Protein AF-A0A8H8P605-F1 (afdb_monomer_lite)

Radius of gyration: 15.21 Å; chains: 1; bounding box: 44×27×27 Å

InterPro domains:
  IPR036397 Ribonuclease H superfamily [G3DSA:3.30.420.10] (1-94)
  IPR038717 Tc1-like transposase, DDE domain [PF13358] (47-88)

Organism: NCBI:txid456999

pLDDT: mean 78.74, std 16.55, range [38.56, 94.62]

Sequence (97 aa):
MFWGCMGWLGTGHGTKIEALLTKEVYVEILEDKFLQSLEHLGMEQDKQKIVVKWLEDHGIECLEWPANSPNQNPIENLWVELKRHLGKYEELPNGML

Secondary structure (DSSP, 8-state):
-EE--EETTEE---EE--S---HHHHHHHIIIIIHHHHHHTT--S-SSSSS-STTTTT--------TT-GGG-THHHHHHHHHHHHTTSSS--TTT-

Foldseek 3Di:
DKDWDADPQGTFFIDDDPDPDDPVVVVVCCVPGVVRRCVVSVVVPDPAQPVHCVCHCVVVDDPPDDPPPPVVPPCVVVLVVVQVVQVVDPDHDPPSD

Structure (mmCIF, N/CA/C/O backbone):
data_AF-A0A8H8P605-F1
#
_entry.id   AF-A0A8H8P605-F1
#
loop_
_atom_site.group_PDB
_atom_site.id
_atom_site.type_symbol
_atom_site.label_atom_id
_atom_site.label_alt_id
_atom_site.label_comp_id
_atom_site.label_asym_id
_atom_site.label_entity_id
_atom_site.label_seq_id
_atom_site.pdbx_PDB_ins_code
_atom_site.Cartn_x
_atom_site.Cartn_y
_atom_site.Cartn_z
_atom_site.occupancy
_atom_site.B_iso_or_equiv
_atom_site.auth_seq_id
_atom_site.auth_comp_id
_atom_site.auth_asym_id
_atom_site.auth_atom_id
_atom_site.pdbx_PDB_model_num
ATOM 1 N N . MET A 1 1 ? 11.524 -2.062 4.419 1.00 85.94 1 MET A N 1
ATOM 2 C CA . MET A 1 1 ? 10.207 -2.760 4.123 1.00 85.94 1 MET A CA 1
ATOM 3 C C . MET A 1 1 ? 9.405 -1.968 3.081 1.00 85.94 1 MET A C 1
ATOM 5 O O . MET A 1 1 ? 9.547 -0.750 2.958 1.00 85.94 1 MET A O 1
ATOM 9 N N . PHE A 1 2 ? 8.772 -2.772 2.272 1.00 90.62 2 PHE A N 1
ATOM 10 C CA . PHE A 1 2 ? 8.055 -2.090 1.172 1.00 90.62 2 PHE A CA 1
ATOM 11 C C . PHE A 1 2 ? 6.588 -2.535 1.169 1.00 90.62 2 PHE A C 1
ATOM 13 O O . PHE A 1 2 ? 6.273 -3.696 1.437 1.00 90.62 2 PHE A O 1
ATOM 20 N N . TRP A 1 3 ? 5.742 -1.546 1.022 1.00 93.38 3 TRP A N 1
ATOM 21 C CA . TRP A 1 3 ? 4.306 -1.869 0.868 1.00 93.38 3 TRP A CA 1
ATOM 22 C C . TRP A 1 3 ? 3.846 -1.615 -0.573 1.00 93.38 3 TRP A C 1
ATOM 24 O O . TRP A 1 3 ? 4.279 -0.663 -1.226 1.00 93.38 3 TRP A O 1
ATOM 34 N N . GLY A 1 4 ? 2.971 -2.607 -1.024 1.00 94.25 4 GLY A N 1
ATOM 35 C CA . GLY A 1 4 ? 2.378 -2.394 -2.372 1.00 94.25 4 GLY A CA 1
ATOM 36 C C . GLY A 1 4 ? 1.031 -3.105 -2.481 1.00 94.25 4 GLY A C 1
ATOM 37 O O . GLY A 1 4 ? 0.623 -3.849 -1.587 1.00 94.25 4 GLY A O 1
ATOM 38 N N . CYS A 1 5 ? 0.319 -2.773 -3.644 1.00 92.50 5 CYS A N 1
ATOM 39 C CA . CYS A 1 5 ? -0.988 -3.440 -3.867 1.00 92.50 5 CYS A CA 1
ATOM 40 C C . CYS A 1 5 ? -1.199 -3.628 -5.375 1.00 92.50 5 CYS A C 1
ATOM 42 O O . CYS A 1 5 ? -0.495 -3.036 -6.195 1.00 92.50 5 CYS A O 1
ATOM 44 N N . MET A 1 6 ? -2.074 -4.588 -5.598 1.00 92.50 6 MET A N 1
ATOM 45 C CA . MET A 1 6 ? -2.357 -4.827 -7.032 1.00 92.50 6 MET A CA 1
ATOM 46 C C . MET A 1 6 ? -3.836 -5.179 -7.203 1.00 92.50 6 MET A C 1
ATOM 48 O O . MET A 1 6 ? -4.510 -5.568 -6.248 1.00 92.50 6 MET 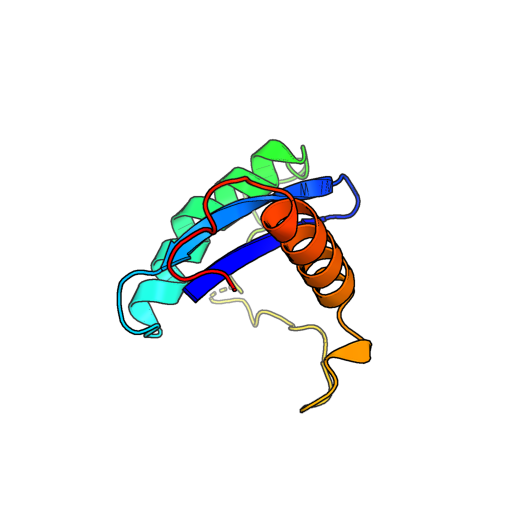A O 1
ATOM 52 N N . GLY A 1 7 ? -4.344 -4.831 -8.411 1.00 87.56 7 GLY A N 1
ATOM 53 C CA . GLY A 1 7 ? -5.705 -5.250 -8.812 1.00 87.56 7 GLY A CA 1
ATOM 54 C C . GLY A 1 7 ? -5.692 -6.000 -10.151 1.00 87.56 7 GLY A C 1
ATOM 55 O O . GLY A 1 7 ? -4.636 -6.259 -10.732 1.00 87.56 7 GLY A O 1
ATOM 56 N N . TRP A 1 8 ? -6.790 -6.393 -10.463 1.00 86.25 8 TRP A N 1
ATOM 57 C CA . TRP A 1 8 ? -6.892 -7.133 -11.744 1.00 86.25 8 TRP A CA 1
ATOM 58 C C . TRP A 1 8 ? -6.386 -6.281 -12.914 1.00 86.25 8 TRP A C 1
ATOM 60 O O . TRP A 1 8 ? -5.845 -6.825 -13.880 1.00 86.25 8 TRP A O 1
ATOM 70 N N . LEU A 1 9 ? -6.510 -5.039 -12.747 1.00 89.94 9 LEU A N 1
ATOM 71 C CA . LEU A 1 9 ? -6.124 -4.164 -13.882 1.00 89.94 9 LEU A CA 1
ATOM 72 C C . LEU A 1 9 ? -4.631 -3.842 -13.834 1.00 89.94 9 LEU A C 1
ATOM 74 O O . LEU A 1 9 ? -4.102 -3.238 -14.770 1.00 89.94 9 LEU A O 1
ATOM 78 N N . GLY A 1 10 ? -3.999 -4.316 -12.836 1.00 91.62 10 GLY A N 1
ATOM 79 C CA . GLY A 1 10 ? -2.528 -4.116 -12.805 1.00 91.62 10 GLY A CA 1
ATOM 80 C C . GLY A 1 10 ? -2.083 -3.713 -11.391 1.00 91.62 10 GLY A C 1
ATOM 81 O O . GLY A 1 10 ? -2.770 -3.978 -10.403 1.00 91.62 10 GLY A O 1
ATOM 82 N N . THR A 1 11 ? -0.794 -3.122 -11.431 1.00 94.62 11 THR A N 1
ATOM 83 C CA . THR A 1 11 ? -0.190 -2.787 -10.121 1.00 94.62 11 THR A CA 1
ATOM 84 C C . THR A 1 11 ? -0.726 -1.431 -9.636 1.00 94.62 11 THR A C 1
ATOM 86 O O . THR A 1 11 ? -1.025 -0.540 -10.434 1.00 94.62 11 THR A O 1
ATOM 89 N N . GLY A 1 12 ? -0.861 -1.417 -8.267 1.00 93.31 12 GLY A N 1
ATOM 90 C CA . GLY A 1 12 ? -1.247 -0.137 -7.642 1.00 93.31 12 GLY A CA 1
ATOM 91 C C . GLY A 1 12 ? -0.001 0.609 -7.141 1.00 93.31 12 GLY A C 1
ATOM 92 O O . GLY A 1 12 ? 1.125 0.322 -7.555 1.00 93.31 12 GLY A O 1
ATOM 93 N N . HIS A 1 13 ? -0.283 1.620 -6.467 1.00 94.44 13 HIS A N 1
ATOM 94 C CA . HIS A 1 13 ? 0.848 2.387 -5.916 1.00 94.44 13 HIS A CA 1
ATOM 95 C C . HIS A 1 13 ? 1.488 1.672 -4.719 1.00 94.44 13 HIS A C 1
ATOM 97 O O . HIS A 1 13 ? 0.861 0.830 -4.071 1.00 94.44 13 HIS A O 1
ATOM 103 N N . GLY A 1 14 ? 2.820 1.936 -4.516 1.00 93.81 14 GLY A N 1
ATOM 104 C CA . GLY A 1 14 ? 3.558 1.332 -3.386 1.00 93.81 14 GLY A CA 1
ATOM 105 C C . GLY A 1 14 ? 4.488 2.355 -2.726 1.00 93.81 14 GLY A C 1
ATOM 106 O O . GLY A 1 14 ? 4.756 3.423 -3.281 1.00 93.81 14 GLY A O 1
ATOM 107 N N . THR A 1 15 ? 4.882 2.015 -1.463 1.00 93.25 15 THR A N 1
ATOM 108 C CA . THR A 1 15 ? 5.818 2.953 -0.805 1.00 93.25 15 THR A CA 1
ATOM 109 C C . THR A 1 15 ? 6.786 2.161 0.082 1.00 93.25 15 THR A C 1
ATOM 111 O O . THR A 1 15 ? 6.453 1.092 0.596 1.00 93.25 15 THR A O 1
ATOM 114 N N . LYS A 1 16 ? 8.054 2.827 0.076 1.00 91.50 16 LYS A N 1
ATOM 115 C CA . LYS A 1 16 ? 9.037 2.246 1.019 1.00 91.50 16 LYS A CA 1
ATOM 116 C C . LYS A 1 16 ? 8.715 2.672 2.461 1.00 91.50 16 LYS A C 1
ATOM 118 O O . LYS A 1 16 ? 8.357 3.822 2.722 1.00 91.50 16 LYS A O 1
ATOM 123 N N . ILE A 1 17 ? 8.888 1.661 3.319 1.00 90.12 17 ILE A N 1
ATOM 124 C CA . ILE A 1 17 ? 8.588 1.976 4.732 1.00 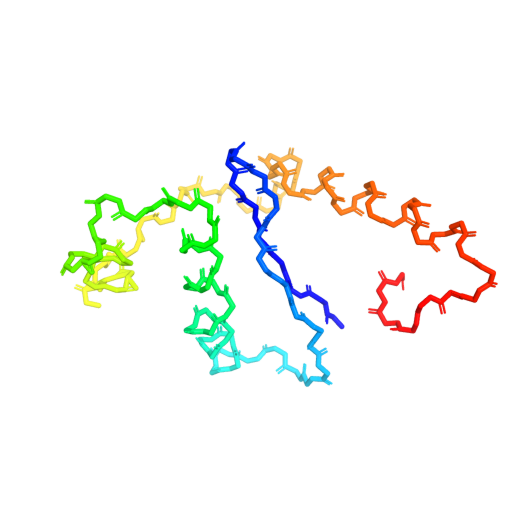90.12 17 ILE A CA 1
ATOM 125 C C . ILE A 1 17 ? 9.922 2.012 5.492 1.00 90.12 17 ILE A C 1
ATOM 127 O O . ILE A 1 17 ? 10.621 1.003 5.612 1.00 90.12 17 ILE A O 1
ATOM 131 N N . GLU A 1 18 ? 10.233 3.247 5.896 1.00 86.88 18 GLU A N 1
ATOM 132 C CA . GLU A 1 18 ? 11.559 3.403 6.550 1.00 86.88 18 GLU A CA 1
ATOM 133 C C . GLU A 1 18 ? 11.427 3.251 8.067 1.00 86.88 18 GLU A C 1
ATOM 135 O O . GLU A 1 18 ? 12.429 3.027 8.749 1.00 86.88 18 GLU A O 1
ATOM 140 N N . ALA A 1 19 ? 10.199 3.315 8.556 1.00 85.12 19 ALA A N 1
ATOM 141 C CA . ALA A 1 19 ? 9.988 3.199 10.018 1.00 85.12 19 ALA A CA 1
ATOM 142 C C . ALA A 1 19 ? 9.335 1.854 10.361 1.00 85.12 19 ALA A C 1
ATOM 144 O O . ALA A 1 19 ? 9.051 1.041 9.478 1.00 85.12 19 ALA A O 1
ATOM 145 N N . LEU A 1 20 ? 9.280 1.586 11.705 1.00 89.12 20 LEU A N 1
ATOM 146 C CA . LEU A 1 20 ? 8.536 0.390 12.154 1.00 89.12 20 LEU A CA 1
ATOM 147 C C . LEU A 1 20 ? 7.056 0.477 11.744 1.00 89.12 20 LEU A C 1
ATOM 149 O O . LEU A 1 20 ? 6.417 1.522 11.882 1.00 89.12 20 LEU A O 1
ATOM 153 N N . LEU A 1 21 ? 6.633 -0.704 11.132 1.00 88.12 21 LEU A N 1
ATOM 154 C CA . LEU A 1 21 ? 5.229 -0.688 10.661 1.00 88.12 21 LEU A CA 1
ATOM 155 C C . LEU A 1 21 ? 4.270 -0.818 11.854 1.00 88.12 21 LEU A C 1
ATOM 157 O O . LEU A 1 21 ? 4.079 -1.904 12.405 1.00 88.12 21 LEU A O 1
ATOM 161 N N . THR A 1 22 ? 3.759 0.347 12.311 1.00 90.00 22 THR A N 1
ATOM 162 C CA . THR A 1 22 ? 2.717 0.363 13.363 1.00 90.00 2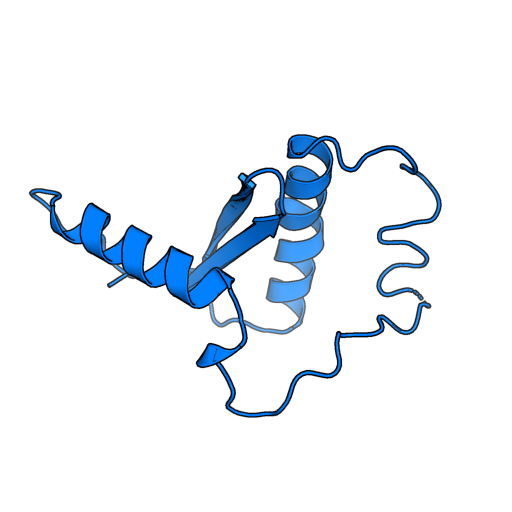2 THR A CA 1
ATOM 163 C C . THR A 1 22 ? 1.333 0.539 12.727 1.00 90.00 22 THR A C 1
ATOM 165 O O . THR A 1 22 ? 1.212 0.770 11.522 1.00 90.00 22 THR A O 1
ATOM 168 N N . LYS A 1 23 ? 0.412 0.252 13.469 1.00 84.00 23 LYS A N 1
ATOM 169 C CA . LYS A 1 23 ? -0.972 0.414 12.968 1.00 84.00 23 LYS A CA 1
ATOM 170 C C . LYS A 1 23 ? -1.207 1.832 12.425 1.00 84.00 23 LYS A C 1
ATOM 172 O O . LYS A 1 23 ? -1.862 1.991 11.392 1.00 84.00 23 LYS A O 1
ATOM 177 N N . GLU A 1 24 ? -0.656 2.789 13.039 1.00 85.56 24 GLU A N 1
ATOM 178 C CA . GLU A 1 24 ? -0.866 4.200 12.618 1.00 85.56 24 GLU A CA 1
ATOM 179 C C . GLU A 1 24 ? -0.196 4.464 11.262 1.00 85.56 24 GLU A C 1
ATOM 181 O O . GLU A 1 24 ? -0.781 5.140 10.413 1.00 85.56 24 GLU A O 1
ATOM 186 N N . VAL A 1 25 ? 0.996 3.844 11.179 1.00 88.81 25 VAL A N 1
ATOM 187 C CA . VAL A 1 25 ? 1.700 4.042 9.891 1.00 88.81 25 VAL A CA 1
ATOM 188 C C . VAL A 1 25 ? 0.963 3.293 8.770 1.00 88.81 25 VAL A C 1
ATOM 190 O O . VAL A 1 25 ? 0.835 3.820 7.663 1.00 88.81 25 VAL A O 1
ATOM 193 N N . TYR A 1 26 ? 0.467 2.194 9.117 1.00 88.06 26 TYR A N 1
ATOM 194 C CA . TYR A 1 26 ? -0.266 1.428 8.087 1.00 88.06 26 TYR A CA 1
ATOM 195 C C . TYR A 1 26 ? -1.523 2.175 7.635 1.00 88.06 26 TYR A C 1
ATOM 197 O O . TYR A 1 26 ? -1.812 2.219 6.437 1.00 88.06 26 TYR A O 1
ATOM 205 N N . VAL A 1 27 ? -2.224 2.753 8.557 1.00 84.31 27 VAL A N 1
ATOM 206 C CA . VAL A 1 27 ? -3.443 3.503 8.179 1.00 84.31 27 VAL A CA 1
ATOM 207 C C . VAL A 1 27 ? -3.051 4.696 7.293 1.00 84.31 27 VAL A C 1
ATOM 209 O O . VAL A 1 27 ? -3.752 4.997 6.325 1.00 84.31 27 VAL A O 1
ATOM 212 N N . GLU A 1 28 ? -1.957 5.237 7.572 1.00 88.38 28 GLU A N 1
ATOM 213 C CA . GLU A 1 28 ? -1.500 6.350 6.712 1.00 88.38 28 GLU A CA 1
ATOM 214 C C . GLU A 1 28 ? -1.206 5.870 5.285 1.00 88.38 28 GLU A C 1
ATOM 216 O O . GLU A 1 28 ? -1.529 6.572 4.325 1.00 88.38 28 GLU A O 1
ATOM 221 N N . ILE A 1 29 ? -0.652 4.738 5.249 1.00 91.00 29 ILE A N 1
ATOM 222 C CA . ILE A 1 29 ? -0.342 4.218 3.901 1.00 91.00 29 ILE A CA 1
ATOM 223 C C . ILE A 1 29 ? -1.649 3.963 3.132 1.00 91.00 29 ILE A C 1
ATOM 225 O O . ILE A 1 29 ? -1.740 4.300 1.949 1.00 91.00 29 ILE A O 1
ATOM 229 N N . LEU A 1 30 ? -2.633 3.441 3.840 1.00 87.06 30 LEU A N 1
ATOM 230 C CA . LEU A 1 30 ? -3.896 3.130 3.144 1.00 87.06 30 LEU A CA 1
ATOM 231 C C . LEU A 1 30 ? -4.588 4.417 2.682 1.00 87.06 30 LEU A C 1
ATOM 233 O O . LEU A 1 30 ? -5.116 4.462 1.569 1.00 87.06 30 LEU A O 1
ATOM 237 N N . GLU A 1 31 ? -4.476 5.438 3.527 1.00 84.00 31 GLU A N 1
ATOM 238 C CA . GLU A 1 31 ? -5.185 6.686 3.181 1.00 84.00 31 GLU A CA 1
ATOM 239 C C . GLU A 1 31 ? -4.455 7.428 2.054 1.00 84.00 31 GLU A C 1
ATOM 241 O O . GLU A 1 31 ? -5.062 8.253 1.368 1.00 84.00 31 GLU A O 1
ATOM 246 N N . ASP A 1 32 ? -3.258 6.966 1.907 1.00 89.81 32 ASP A N 1
ATOM 247 C CA . ASP A 1 32 ? -2.509 7.698 0.862 1.00 89.81 32 ASP A CA 1
ATOM 248 C C . ASP A 1 32 ? -2.324 6.809 -0.375 1.00 89.81 32 ASP A C 1
ATOM 250 O O . ASP A 1 32 ? -2.963 7.049 -1.401 1.00 89.81 32 ASP A O 1
ATOM 254 N N . LYS A 1 33 ? -1.618 5.770 -0.242 1.00 92.50 33 LYS A N 1
ATOM 255 C CA . LYS A 1 33 ? -1.228 5.010 -1.454 1.00 92.50 33 LYS A CA 1
ATOM 256 C C . LYS A 1 33 ? -2.382 4.143 -1.962 1.00 92.50 33 LYS A C 1
ATOM 258 O O . LYS A 1 33 ? -2.586 4.046 -3.174 1.00 92.50 33 LYS A O 1
ATOM 263 N N . PHE A 1 34 ? -3.118 3.578 -1.102 1.00 87.50 34 PHE A N 1
ATOM 264 C CA . PHE A 1 34 ? -4.212 2.682 -1.537 1.00 87.50 34 PHE A CA 1
ATOM 265 C C . PHE A 1 34 ? -5.291 3.472 -2.284 1.00 87.50 34 PHE A C 1
ATOM 267 O O . PHE A 1 34 ? -5.717 3.054 -3.362 1.00 87.50 34 PHE A O 1
ATOM 274 N N . LEU A 1 35 ? -5.637 4.576 -1.724 1.00 83.94 35 LEU A N 1
ATOM 275 C CA . LEU A 1 35 ? -6.717 5.348 -2.385 1.00 83.94 35 LEU A CA 1
ATOM 276 C C . LEU A 1 35 ? -6.252 5.862 -3.748 1.00 83.94 35 LEU A C 1
ATOM 278 O O . LEU A 1 35 ? -7.045 5.893 -4.692 1.00 83.94 35 LEU A O 1
ATOM 282 N N . GLN A 1 36 ? -4.999 6.245 -3.822 1.00 89.00 36 GLN A N 1
ATOM 283 C CA . GLN A 1 36 ? -4.471 6.650 -5.146 1.00 89.00 36 GLN A CA 1
ATOM 284 C C . GLN A 1 36 ? -4.496 5.481 -6.139 1.00 89.00 36 GLN A C 1
ATOM 286 O O . GLN A 1 36 ? -4.736 5.694 -7.329 1.00 89.00 36 GLN A O 1
ATOM 291 N N . SER A 1 37 ? -4.236 4.318 -5.560 1.00 89.62 37 SER A N 1
ATOM 292 C CA . SER A 1 37 ? -4.223 3.133 -6.460 1.00 89.62 37 SER A CA 1
ATOM 293 C C . SER A 1 37 ? -5.622 2.862 -7.017 1.00 89.62 37 SER A C 1
ATOM 295 O O . SER A 1 37 ? -5.754 2.502 -8.189 1.00 89.62 37 SER A O 1
ATOM 297 N N . LEU A 1 38 ? -6.622 3.046 -6.204 1.00 83.62 38 LEU A N 1
ATOM 298 C CA . LEU A 1 38 ? -7.995 2.795 -6.687 1.00 83.62 38 LEU A CA 1
ATOM 299 C C . LEU A 1 38 ? -8.343 3.738 -7.843 1.00 83.62 38 LEU A C 1
ATOM 301 O O . LEU A 1 38 ? -8.960 3.305 -8.819 1.00 83.62 38 LEU A O 1
ATOM 305 N N . GLU A 1 39 ? -7.978 4.897 -7.563 1.00 84.88 39 GLU A N 1
ATOM 306 C CA . GLU A 1 39 ? -8.225 5.852 -8.661 1.00 84.88 39 GLU A CA 1
ATOM 307 C C . GLU A 1 39 ? -7.420 5.484 -9.915 1.00 84.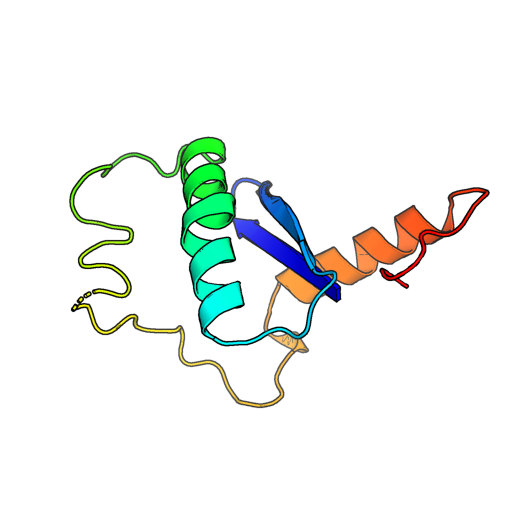88 39 GLU A C 1
ATOM 309 O O . GLU A 1 39 ? -7.960 5.521 -11.022 1.00 84.88 39 GLU A O 1
ATOM 314 N N . HIS A 1 40 ? -6.181 5.144 -9.655 1.00 88.75 40 HIS A N 1
ATOM 315 C CA . HIS A 1 40 ? -5.299 4.806 -10.789 1.00 88.75 40 HIS A CA 1
ATOM 316 C C . HIS A 1 40 ? -5.829 3.609 -11.583 1.00 88.75 40 HIS A C 1
ATOM 318 O O . HIS A 1 40 ? -5.700 3.584 -12.809 1.00 88.75 40 HIS A O 1
ATOM 324 N N . LEU A 1 41 ? -6.505 2.756 -10.969 1.00 86.62 41 LEU A N 1
ATOM 325 C CA . LEU A 1 41 ? -6.927 1.518 -11.658 1.00 86.62 41 LEU A CA 1
ATOM 326 C C . LEU A 1 41 ? -8.375 1.652 -12.124 1.00 86.62 41 LEU A C 1
ATOM 328 O O . LEU A 1 41 ? -8.932 0.707 -12.687 1.00 86.62 41 LEU A O 1
ATOM 332 N N . GLY A 1 42 ? -8.802 2.977 -12.096 1.00 79.88 42 GLY A N 1
ATOM 333 C CA . GLY A 1 42 ? -10.162 3.259 -12.605 1.00 79.88 42 GLY A CA 1
ATOM 334 C C . GLY A 1 42 ? -11.237 2.433 -11.893 1.00 79.88 42 GLY A C 1
ATOM 335 O O . GLY A 1 42 ? -12.201 2.008 -12.535 1.00 79.88 42 GLY A O 1
ATOM 336 N N . MET A 1 43 ? -10.937 2.074 -10.753 1.00 72.56 43 MET A N 1
ATOM 337 C CA . MET A 1 43 ? -11.880 1.272 -9.939 1.00 72.56 43 MET A CA 1
ATOM 338 C C . MET A 1 43 ? -12.777 2.212 -9.130 1.00 72.56 43 MET A C 1
ATOM 340 O O . MET A 1 43 ? -13.162 1.893 -8.004 1.00 72.56 43 MET A O 1
ATOM 344 N N . GLU A 1 44 ? -13.241 3.435 -10.037 1.00 63.84 44 GLU A N 1
ATOM 345 C CA . GLU A 1 44 ? -13.918 4.604 -9.433 1.00 63.84 44 GLU A CA 1
ATOM 346 C C . GLU A 1 44 ? -15.405 4.576 -9.798 1.00 63.84 44 GLU A C 1
ATOM 348 O O . GLU A 1 44 ? -16.129 5.535 -9.522 1.00 63.84 44 GLU A O 1
ATOM 353 N N . GLN A 1 45 ? -16.176 3.486 -10.073 1.00 52.19 45 GLN A N 1
ATOM 354 C CA . GLN A 1 45 ? -17.630 3.683 -10.301 1.00 52.19 45 GLN A CA 1
ATOM 355 C C . GLN A 1 45 ? -18.379 3.662 -8.964 1.00 52.19 45 GLN A C 1
ATOM 357 O O . GLN A 1 45 ? -19.535 4.084 -8.902 1.00 52.19 45 GLN A O 1
ATOM 362 N N . ASP A 1 46 ? -17.762 4.408 -7.835 1.00 48.25 46 ASP A N 1
ATOM 363 C CA . ASP A 1 46 ? -18.427 4.783 -6.568 1.00 48.25 46 ASP A CA 1
ATOM 364 C C . ASP A 1 46 ? -17.517 5.718 -5.767 1.00 48.25 46 ASP A C 1
ATOM 366 O O . ASP A 1 46 ? -16.557 5.286 -5.125 1.00 48.25 46 ASP A O 1
ATOM 370 N N . LYS A 1 47 ? -16.934 6.649 -6.217 1.00 51.41 47 LYS A N 1
ATOM 371 C CA . LYS A 1 47 ? -16.229 7.521 -5.239 1.00 51.41 47 LYS A CA 1
ATOM 372 C C . LYS A 1 47 ? -17.154 7.867 -4.068 1.00 51.41 47 LYS A C 1
ATOM 374 O O . LYS A 1 47 ? -16.676 8.045 -2.945 1.00 51.41 47 LYS A O 1
ATOM 379 N N . GLN A 1 48 ? -18.021 7.323 -3.316 1.00 45.41 48 GLN A N 1
ATOM 380 C CA . GLN A 1 48 ? -18.697 8.135 -2.267 1.00 45.41 48 GLN A CA 1
ATOM 381 C C . GLN A 1 48 ? -19.647 7.241 -1.470 1.00 45.41 48 GLN A C 1
ATOM 383 O O . GLN A 1 48 ? -19.901 7.514 -0.294 1.00 45.41 48 GLN A O 1
ATOM 388 N N . LYS A 1 49 ? -19.456 5.810 -1.344 1.00 38.56 49 LYS A N 1
ATOM 389 C CA . LYS A 1 49 ? -19.853 4.689 -0.474 1.00 38.56 49 LYS A CA 1
ATOM 390 C C . LYS A 1 49 ? -18.611 3.851 -0.137 1.00 38.56 49 LYS A C 1
ATOM 392 O O . LYS A 1 49 ? -18.505 3.334 0.977 1.00 38.56 49 LYS A O 1
ATOM 397 N N . ILE A 1 50 ? -17.189 3.799 -0.166 1.00 45.09 50 ILE A N 1
ATOM 398 C CA . ILE A 1 50 ? -16.915 2.486 -0.874 1.00 45.09 50 ILE A CA 1
ATOM 399 C C . ILE A 1 50 ? -15.466 2.074 -0.475 1.00 45.09 50 ILE A C 1
ATOM 401 O O . ILE A 1 50 ? -15.110 0.905 -0.640 1.00 45.09 50 ILE A O 1
ATOM 405 N N . VAL A 1 51 ? -14.305 2.941 -0.337 1.00 47.97 51 VAL A N 1
ATOM 406 C CA . VAL A 1 51 ? -13.520 2.243 0.718 1.00 47.97 51 VAL A CA 1
ATOM 407 C C . VAL A 1 51 ? -14.460 1.740 1.822 1.00 47.97 51 VAL A C 1
ATOM 409 O O . VAL A 1 51 ? -14.114 0.801 2.542 1.00 47.97 51 VAL A O 1
ATOM 412 N N . VAL A 1 52 ? -15.554 1.592 1.660 1.00 46.66 52 VAL A N 1
ATOM 413 C CA . VAL A 1 52 ? -16.840 2.302 1.688 1.00 46.66 52 VAL A CA 1
ATOM 414 C C . VAL A 1 52 ? -17.619 1.862 2.934 1.00 46.66 52 VAL A C 1
ATOM 416 O O . VAL A 1 52 ? -18.797 1.505 2.856 1.00 46.66 52 VAL A O 1
ATOM 419 N N . LYS A 1 53 ? -17.605 2.667 4.005 1.00 48.78 53 LYS A N 1
ATOM 420 C CA . LYS A 1 53 ? -17.863 3.046 5.403 1.00 48.78 53 LYS A CA 1
ATOM 421 C C . LYS A 1 53 ? -16.651 2.767 6.289 1.00 48.78 53 LYS A C 1
ATOM 423 O O . LYS A 1 53 ? -16.382 1.627 6.674 1.00 48.78 53 LYS A O 1
ATOM 428 N N . TRP A 1 54 ? -15.649 2.600 5.721 1.00 51.50 54 TRP A N 1
ATOM 429 C CA . TRP A 1 54 ? -14.213 2.790 5.482 1.00 51.50 54 TRP A CA 1
ATOM 430 C C . TRP A 1 54 ? -13.390 1.724 6.213 1.00 51.50 54 TRP A C 1
ATOM 432 O O . TRP A 1 54 ? -12.293 1.383 5.763 1.00 51.50 54 TRP A O 1
ATOM 442 N N . LEU A 1 55 ? -13.600 0.439 5.589 1.00 56.06 55 LEU A N 1
ATOM 443 C CA . LEU A 1 55 ? -13.395 -0.880 6.205 1.00 56.06 55 LEU A CA 1
ATOM 444 C C . LEU A 1 55 ? -14.588 -1.279 7.076 1.00 56.06 55 LEU A C 1
ATOM 446 O O . LEU A 1 55 ? -15.043 -2.423 7.006 1.00 56.06 55 LEU A O 1
ATOM 450 N N . GLU A 1 56 ? -14.940 -0.341 7.135 1.00 55.34 56 GLU A N 1
ATOM 451 C CA . GLU A 1 56 ? -16.004 0.660 7.169 1.00 55.34 56 GLU A CA 1
ATOM 452 C C . GLU A 1 56 ? -16.294 1.077 8.598 1.00 55.34 56 GLU A C 1
ATOM 454 O O . GLU A 1 56 ? -16.751 0.280 9.420 1.00 55.34 56 GLU A O 1
ATOM 459 N N . ASP A 1 57 ? -15.912 1.843 10.585 1.00 49.81 57 ASP A N 1
ATOM 460 C CA . ASP A 1 57 ? -17.391 1.924 10.762 1.00 49.81 57 ASP A CA 1
ATOM 461 C C . ASP A 1 57 ? -18.093 0.746 10.075 1.00 49.81 57 ASP A C 1
ATOM 463 O O . ASP A 1 57 ? -19.225 0.413 10.432 1.00 49.81 57 ASP A O 1
ATOM 467 N 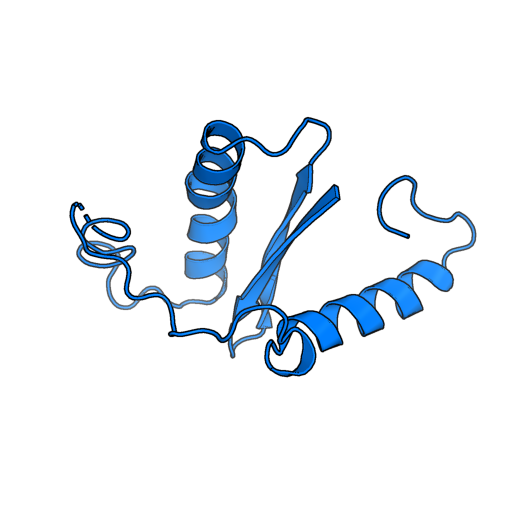N . HIS A 1 58 ? -17.278 -0.372 9.343 1.00 39.00 58 HIS A N 1
ATOM 468 C CA . HIS A 1 58 ? -17.638 -1.000 8.050 1.00 39.00 58 HIS A CA 1
ATOM 469 C C . HIS A 1 58 ? -16.898 -2.324 7.886 1.00 39.00 58 HIS A C 1
ATOM 471 O O . HIS A 1 58 ? -16.731 -2.816 6.768 1.00 39.00 58 HIS A O 1
ATOM 477 N N . GLY A 1 59 ? -16.821 -2.912 9.118 1.00 43.16 59 GLY A N 1
ATOM 478 C CA . GLY A 1 59 ? -16.610 -4.376 9.124 1.00 43.16 59 GLY A CA 1
ATOM 479 C C . GLY A 1 59 ? -15.805 -4.851 7.908 1.00 43.16 59 GLY A C 1
ATOM 480 O O . GLY A 1 59 ? -16.338 -5.573 7.062 1.00 43.16 59 GLY A O 1
ATOM 481 N N . ILE A 1 60 ? -14.857 -4.324 7.711 1.00 41.66 60 ILE A N 1
ATOM 482 C CA . ILE A 1 60 ? -14.034 -4.615 6.512 1.00 41.66 60 ILE A CA 1
ATOM 483 C C . ILE A 1 60 ? -14.021 -6.126 6.276 1.00 41.66 60 ILE A C 1
ATOM 485 O O . ILE A 1 60 ? -13.767 -6.917 7.187 1.00 41.66 60 ILE A O 1
ATOM 489 N N . GLU A 1 61 ? -14.591 -6.864 5.541 1.00 51.28 61 GLU A N 1
ATOM 490 C CA . GLU A 1 61 ? -14.526 -8.329 5.342 1.00 51.28 61 GLU A CA 1
ATOM 491 C C . GLU A 1 61 ? -13.254 -8.697 4.565 1.00 51.28 61 GLU A C 1
ATOM 493 O O . GLU A 1 61 ? -13.069 -8.299 3.413 1.00 51.28 61 GLU A O 1
ATOM 498 N N . CYS A 1 62 ? -12.429 -8.780 5.334 1.00 60.41 62 CYS A N 1
ATOM 499 C CA . CYS A 1 62 ? -11.200 -9.409 4.810 1.00 60.41 62 CYS A CA 1
ATOM 500 C C . CYS A 1 62 ? -11.513 -10.789 4.211 1.00 60.41 62 CYS A C 1
ATOM 502 O O . CYS A 1 62 ? -12.468 -11.456 4.613 1.00 60.41 62 CYS A O 1
ATOM 504 N N . LEU A 1 63 ? -11.105 -10.733 3.052 1.00 68.56 63 LEU A N 1
ATOM 505 C CA . LEU A 1 63 ? -11.184 -12.152 2.631 1.00 68.56 63 LEU A CA 1
ATOM 506 C C . LEU A 1 63 ? -10.631 -13.082 3.721 1.00 68.56 63 LEU A C 1
ATOM 508 O O . LEU A 1 63 ? -9.636 -12.773 4.380 1.00 68.56 63 LEU A O 1
ATOM 512 N N . GLU A 1 64 ? -11.615 -13.947 4.216 1.00 70.44 64 GLU A N 1
ATOM 513 C CA . GLU A 1 64 ? -11.013 -14.944 5.134 1.00 70.44 64 GLU A CA 1
ATOM 514 C C . GLU A 1 64 ? -9.781 -15.604 4.494 1.00 70.44 64 GLU A C 1
ATOM 516 O O . GLU A 1 64 ? -9.838 -16.119 3.375 1.00 70.44 64 GLU A O 1
ATOM 521 N N . TRP A 1 65 ? -8.814 -15.131 5.117 1.00 76.88 65 TRP A N 1
ATOM 522 C CA . TRP A 1 65 ? -7.564 -15.710 4.577 1.00 76.88 65 TRP A CA 1
ATOM 523 C C . TRP A 1 65 ? -6.950 -16.645 5.630 1.00 76.88 65 TRP A C 1
ATOM 525 O O . TRP A 1 65 ? -6.793 -16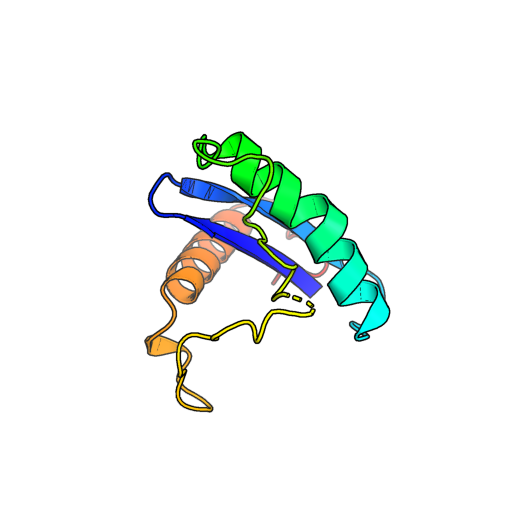.281 6.797 1.00 76.88 65 TRP A O 1
ATOM 535 N N . PRO A 1 66 ? -6.605 -17.834 5.269 1.00 80.00 66 PRO A N 1
ATOM 536 C CA . PRO A 1 66 ? -5.961 -18.730 6.243 1.00 80.00 66 PRO A CA 1
ATOM 537 C C . PRO A 1 66 ? -4.567 -18.223 6.648 1.00 80.00 66 PRO A C 1
ATOM 539 O O . PRO A 1 66 ? -3.822 -17.685 5.824 1.00 80.00 66 PRO A O 1
ATOM 542 N N . ALA A 1 67 ? -4.476 -18.325 8.045 1.00 78.88 67 ALA A N 1
ATOM 543 C CA . ALA A 1 67 ? -3.138 -17.902 8.531 1.00 78.88 67 ALA A CA 1
ATOM 544 C C . ALA A 1 67 ? -2.028 -18.752 7.894 1.00 78.88 67 ALA A C 1
ATOM 546 O O . ALA A 1 67 ? -2.241 -19.909 7.522 1.00 78.88 67 ALA A O 1
ATOM 547 N N . ASN A 1 68 ? -0.900 -18.109 7.548 1.00 79.19 68 ASN A N 1
ATOM 548 C CA . ASN A 1 68 ? 0.345 -18.731 7.039 1.00 79.19 68 ASN A CA 1
ATOM 549 C C . ASN A 1 68 ? 0.143 -19.330 5.644 1.00 79.19 68 ASN A C 1
ATOM 551 O O . ASN A 1 68 ? 0.676 -20.397 5.337 1.00 79.19 68 ASN A O 1
ATOM 555 N N . SER A 1 69 ? -0.706 -18.664 4.836 1.00 83.88 69 SER A N 1
ATOM 556 C CA . SER A 1 69 ? -0.893 -19.223 3.470 1.00 83.88 69 SER A CA 1
ATOM 557 C C . SER A 1 69 ? -0.492 -18.170 2.433 1.00 83.88 69 SER A C 1
ATOM 559 O O . SER A 1 69 ? -1.328 -17.681 1.671 1.00 83.88 69 SER A O 1
ATOM 561 N N . PRO A 1 70 ? 0.750 -17.951 2.461 1.00 75.81 70 PRO A N 1
ATOM 562 C CA . PRO A 1 70 ? 1.227 -16.942 1.499 1.00 75.81 70 PRO A CA 1
ATOM 563 C C . PRO A 1 70 ? 1.064 -17.418 0.048 1.00 75.81 70 PRO A C 1
ATOM 565 O O . PRO A 1 70 ? 0.970 -16.586 -0.858 1.00 75.81 70 PRO A O 1
ATOM 568 N N . ASN A 1 71 ? 1.015 -18.749 -0.166 1.00 82.69 71 ASN A N 1
ATOM 569 C CA . ASN A 1 71 ? 0.893 -19.276 -1.542 1.00 82.69 71 ASN A CA 1
ATOM 570 C C . ASN A 1 71 ? -0.457 -18.916 -2.174 1.00 82.69 71 ASN A C 1
ATOM 572 O O . ASN A 1 71 ? -0.589 -18.957 -3.399 1.00 82.69 71 ASN A O 1
ATOM 576 N N . GLN A 1 72 ? -1.338 -18.466 -1.331 1.00 78.56 72 GLN A N 1
ATOM 577 C CA . GLN A 1 72 ? -2.700 -18.207 -1.852 1.00 78.56 72 GLN A CA 1
ATOM 578 C C . GLN A 1 72 ? -2.894 -16.715 -2.132 1.00 78.56 72 GLN A C 1
ATOM 580 O O . GLN A 1 72 ? -3.886 -16.330 -2.755 1.00 78.56 72 GLN A O 1
ATOM 585 N N . ASN A 1 73 ? -1.891 -15.956 -1.909 1.00 85.94 73 ASN A N 1
ATOM 586 C CA . ASN A 1 73 ? -1.957 -14.504 -2.190 1.00 85.94 73 ASN A CA 1
ATOM 587 C C . ASN A 1 73 ? -1.204 -14.206 -3.495 1.00 85.94 73 ASN A C 1
ATOM 589 O O . ASN A 1 73 ? 0.020 -14.324 -3.565 1.00 85.94 73 ASN A O 1
ATOM 593 N N . PRO A 1 74 ? -1.981 -13.791 -4.477 1.00 88.31 74 PRO A N 1
ATOM 594 C CA . PRO A 1 74 ? -1.371 -13.577 -5.799 1.00 88.31 74 PRO A CA 1
ATOM 595 C C . PRO A 1 74 ? -0.271 -12.506 -5.754 1.00 88.31 74 PRO A C 1
ATOM 597 O O . PRO A 1 74 ? 0.614 -12.505 -6.614 1.00 88.31 74 PRO A O 1
ATOM 600 N N . ILE A 1 75 ? -0.233 -11.679 -4.851 1.00 92.19 75 ILE A N 1
ATOM 601 C CA . ILE A 1 75 ? 0.777 -10.604 -4.827 1.00 92.19 75 ILE A CA 1
ATOM 602 C C . ILE A 1 75 ? 2.169 -11.187 -4.550 1.00 92.19 75 ILE A C 1
ATOM 604 O O . ILE A 1 75 ? 3.176 -10.580 -4.921 1.00 92.19 75 ILE A O 1
ATOM 608 N N . GLU A 1 76 ? 2.198 -12.449 -3.972 1.00 91.75 76 GLU A N 1
ATOM 609 C CA . GLU A 1 76 ? 3.531 -13.051 -3.731 1.00 91.75 76 GLU A CA 1
ATOM 610 C C . GLU A 1 76 ? 4.259 -13.339 -5.048 1.00 91.75 76 GLU A C 1
ATOM 612 O O . GLU A 1 76 ? 5.482 -13.196 -5.114 1.00 91.75 76 GLU A O 1
ATOM 617 N N . ASN A 1 77 ? 3.484 -13.714 -6.006 1.00 92.62 77 ASN A N 1
ATOM 618 C CA . ASN A 1 77 ? 4.150 -13.903 -7.318 1.00 92.62 77 ASN A CA 1
ATOM 619 C C . ASN A 1 77 ? 4.712 -12.587 -7.864 1.00 92.62 77 ASN A C 1
ATOM 621 O O . ASN A 1 77 ? 5.790 -12.586 -8.461 1.00 92.62 77 ASN A O 1
ATOM 625 N N . LEU A 1 78 ? 3.972 -11.575 -7.593 1.00 93.31 78 LEU A N 1
ATOM 626 C CA . LEU A 1 78 ? 4.473 -10.267 -8.063 1.00 93.31 78 LEU A CA 1
ATOM 627 C C . LEU A 1 78 ? 5.768 -9.876 -7.336 1.00 93.31 78 LEU A C 1
ATOM 629 O O . LEU A 1 78 ? 6.701 -9.382 -7.974 1.00 93.31 78 LEU A O 1
ATOM 633 N N . TRP A 1 79 ? 5.806 -10.135 -6.095 1.00 92.44 79 TRP A N 1
ATOM 634 C CA . TRP A 1 79 ? 7.046 -9.802 -5.373 1.00 92.44 79 TRP A CA 1
ATOM 635 C C . TRP A 1 79 ? 8.229 -10.621 -5.903 1.00 92.44 79 TRP A C 1
ATOM 637 O O . TRP A 1 79 ? 9.338 -10.094 -6.019 1.00 92.44 79 TRP A O 1
ATOM 647 N N . VAL A 1 80 ? 7.994 -11.853 -6.248 1.00 92.69 80 VAL A N 1
ATOM 648 C CA . VAL A 1 80 ? 9.096 -12.672 -6.801 1.00 92.69 80 VAL A CA 1
ATOM 649 C C . VAL A 1 80 ? 9.600 -12.053 -8.112 1.00 92.69 80 VAL A C 1
ATOM 651 O O . VAL A 1 80 ? 10.812 -11.951 -8.314 1.00 92.69 80 VAL A O 1
ATOM 654 N N . GLU A 1 81 ? 8.613 -11.708 -8.884 1.00 94.06 81 GLU A N 1
ATOM 655 C CA . GLU A 1 81 ? 9.054 -11.120 -10.163 1.00 94.06 81 GLU A CA 1
ATOM 656 C C . GLU A 1 81 ? 9.789 -9.789 -9.938 1.00 94.06 81 GLU A C 1
ATOM 658 O O . GLU A 1 81 ? 10.787 -9.519 -10.610 1.00 94.06 81 GLU A O 1
ATOM 663 N N . LEU A 1 82 ? 9.296 -9.057 -9.017 1.00 91.81 82 LEU A N 1
ATOM 664 C CA . LEU A 1 82 ? 9.954 -7.764 -8.747 1.00 91.81 82 LEU A CA 1
ATOM 665 C C . LEU A 1 82 ? 11.394 -7.991 -8.264 1.00 91.81 82 LEU A C 1
ATOM 667 O O . LEU A 1 82 ? 12.313 -7.326 -8.747 1.00 91.81 82 LEU A O 1
ATOM 671 N N . LYS A 1 83 ? 11.600 -8.922 -7.420 1.00 90.69 83 LYS A N 1
ATOM 672 C CA . LYS A 1 83 ? 12.969 -9.198 -6.939 1.00 90.69 83 LYS A CA 1
ATOM 673 C C . LYS A 1 83 ? 13.871 -9.700 -8.073 1.00 90.69 83 LYS A C 1
ATOM 675 O O . LYS A 1 83 ? 15.058 -9.366 -8.104 1.00 90.69 83 LYS A O 1
ATOM 680 N N . ARG A 1 84 ? 13.314 -10.482 -8.896 1.00 92.19 84 ARG A N 1
ATOM 681 C CA . ARG A 1 84 ? 14.125 -10.941 -10.041 1.00 92.19 84 ARG A CA 1
ATOM 682 C C . ARG A 1 84 ? 14.614 -9.765 -10.893 1.00 92.19 84 ARG A C 1
ATOM 684 O O . ARG A 1 84 ? 15.789 -9.727 -11.266 1.00 92.19 84 ARG A O 1
ATOM 691 N N . HIS A 1 85 ? 13.688 -8.854 -11.059 1.00 91.81 85 HIS A N 1
ATOM 692 C CA . HIS A 1 85 ? 14.113 -7.726 -11.922 1.00 91.81 85 HIS A CA 1
ATOM 693 C C . HIS A 1 85 ? 15.074 -6.803 -11.171 1.00 91.81 85 HIS A C 1
ATOM 695 O O . HIS A 1 85 ? 16.008 -6.274 -11.778 1.00 91.81 85 HIS A O 1
ATOM 701 N N . LEU A 1 86 ? 14.832 -6.692 -9.942 1.00 89.88 86 LEU A N 1
ATOM 702 C CA . LEU A 1 86 ? 15.747 -5.823 -9.178 1.00 89.88 86 LEU A CA 1
ATOM 703 C C . LEU A 1 86 ? 17.152 -6.438 -9.134 1.00 89.88 86 LEU A C 1
ATOM 705 O O . LEU A 1 86 ? 18.142 -5.705 -9.070 1.00 89.88 86 LEU A O 1
ATOM 709 N N . GLY A 1 87 ? 17.192 -7.672 -9.170 1.00 88.94 87 GLY A N 1
ATOM 710 C CA . GLY A 1 87 ? 18.504 -8.357 -9.155 1.00 88.94 87 GLY A CA 1
ATOM 711 C C . GLY A 1 87 ? 19.297 -8.083 -10.438 1.00 88.94 87 GLY A C 1
ATOM 712 O O . GLY A 1 87 ? 20.501 -8.343 -10.472 1.00 88.94 87 GLY A O 1
ATOM 713 N N . LYS A 1 88 ? 18.620 -7.584 -11.384 1.00 90.12 88 LYS A N 1
ATOM 714 C CA . LYS A 1 88 ? 19.354 -7.358 -12.649 1.00 90.12 88 LYS A CA 1
ATOM 715 C C . LYS A 1 88 ? 20.056 -5.998 -12.625 1.00 90.12 88 LYS A C 1
ATOM 717 O O . LYS A 1 88 ? 20.880 -5.716 -13.497 1.00 90.12 88 LYS A O 1
ATOM 722 N N . TYR A 1 89 ? 19.679 -5.177 -11.637 1.00 89.38 89 TYR A N 1
ATOM 723 C CA . TYR A 1 89 ? 20.320 -3.851 -11.621 1.00 89.38 89 TYR A CA 1
ATOM 724 C C . TYR A 1 89 ? 21.770 -3.993 -11.142 1.00 89.38 89 TYR A C 1
ATOM 726 O O . TYR A 1 89 ? 22.122 -4.946 -10.442 1.00 89.38 89 TYR A O 1
ATOM 734 N N . GLU A 1 90 ? 22.656 -3.052 -11.723 1.00 88.44 90 GLU A N 1
ATOM 735 C CA . GLU A 1 90 ? 24.095 -3.111 -11.355 1.00 88.44 90 GLU A CA 1
ATOM 736 C C . GLU A 1 90 ? 24.293 -2.843 -9.860 1.00 88.44 90 GLU A C 1
ATOM 738 O O . GLU A 1 90 ? 25.102 -3.518 -9.220 1.00 88.44 90 GLU A O 1
ATOM 743 N N . GLU A 1 91 ? 23.429 -1.921 -9.326 1.00 86.50 91 GLU A N 1
ATOM 744 C CA . GLU A 1 91 ? 23.439 -1.683 -7.865 1.00 86.50 91 GLU A CA 1
ATOM 745 C C . GLU A 1 91 ? 22.124 -2.177 -7.241 1.00 86.50 91 GLU A C 1
ATOM 747 O O . GLU A 1 91 ? 21.031 -1.809 -7.676 1.00 86.50 91 GLU A O 1
ATOM 752 N N . LEU A 1 92 ? 22.351 -2.958 -6.235 1.00 79.19 92 LEU A N 1
ATOM 753 C CA . LEU A 1 92 ? 21.149 -3.569 -5.629 1.00 79.19 92 LEU A CA 1
ATOM 754 C C . LEU A 1 92 ? 20.449 -2.544 -4.720 1.00 79.19 92 LEU A C 1
ATOM 756 O O . LEU A 1 92 ? 21.095 -1.691 -4.107 1.00 79.19 92 LEU A O 1
ATOM 760 N N . PRO A 1 93 ? 19.203 -2.688 -4.772 1.00 72.88 93 PRO A N 1
ATOM 761 C CA . PRO A 1 93 ? 18.469 -1.728 -3.933 1.00 72.88 93 PRO A CA 1
ATOM 762 C C . PRO A 1 93 ? 18.594 -2.064 -2.438 1.00 72.88 93 PRO A C 1
ATOM 764 O O . PRO A 1 93 ? 18.771 -3.226 -2.063 1.00 72.88 93 PRO A O 1
ATOM 767 N N . ASN A 1 94 ? 18.840 -0.963 -1.678 1.00 71.31 94 ASN A N 1
ATOM 768 C CA . ASN A 1 94 ? 18.921 -1.100 -0.204 1.00 71.31 94 ASN A CA 1
ATOM 769 C C . ASN A 1 94 ? 17.523 -1.232 0.413 1.00 71.31 94 ASN A C 1
ATOM 771 O O . ASN A 1 94 ? 16.596 -0.499 0.062 1.00 71.31 94 ASN A O 1
ATOM 775 N N . GLY A 1 95 ? 17.226 -2.474 1.007 1.00 64.31 95 GLY A N 1
ATOM 776 C CA . GLY A 1 95 ? 16.005 -2.493 1.855 1.00 64.31 95 GLY A CA 1
ATOM 777 C C . GLY A 1 95 ? 14.862 -3.251 1.172 1.00 64.31 95 GLY A C 1
ATOM 778 O O . GLY A 1 95 ? 13.810 -3.444 1.785 1.00 64.31 95 GLY A O 1
ATOM 779 N N . MET A 1 96 ? 15.083 -3.818 -0.144 1.00 60.00 96 MET A N 1
ATOM 780 C CA . MET A 1 96 ? 13.963 -4.523 -0.820 1.00 60.00 96 MET A CA 1
ATOM 781 C C . MET A 1 96 ? 14.381 -5.948 -1.178 1.00 60.00 96 MET A C 1
ATOM 783 O O . MET A 1 96 ? 13.522 -6.790 -1.445 1.00 60.00 96 MET A O 1
ATOM 787 N N . LEU A 1 97 ? 15.688 -6.272 -1.010 1.00 51.25 97 LEU A N 1
ATOM 788 C CA . LEU A 1 97 ? 16.091 -7.681 -1.200 1.00 51.25 97 LEU A CA 1
ATOM 789 C C . LEU A 1 97 ? 16.424 -8.301 0.160 1.00 51.25 97 LEU A C 1
ATOM 791 O O . LEU A 1 97 ? 16.939 -7.632 1.059 1.00 51.25 97 LEU A O 1
#